Protein AF-A0A6L4Z9Z6-F1 (afdb_monomer)

Foldseek 3Di:
DPPVVVVVVVVVVVVVVVVVVLVVVLVVLVVVLVVLVVVLVVLVVVQCVPDPPSDGDVLSVLVSLLSVLVNVLSVLVSVQSVVCVVPVFRFVLSVLVSVLSVLVSVVSSDPVVPDDPVVVVVSVVVNVVSVVVSVVCVVVVPGDPPVPDDDPDDDDDDDDD

Radius of gyration: 25.13 Å; Cα contacts (8 Å, |Δi|>4): 63; chains: 1; bounding box: 62×48×75 Å

Solvent-accessible surface area (backbone atoms only — not comparable to full-atom values): 9647 Å² total; per-residue (Å²): 144,62,65,75,65,50,56,55,50,52,51,54,52,51,52,52,51,50,54,52,53,51,53,50,51,52,54,52,50,53,51,52,40,54,51,44,51,49,49,43,53,50,53,50,51,51,55,58,72,70,34,90,76,86,60,78,57,69,67,61,52,49,52,50,46,50,45,54,51,51,38,53,51,49,54,52,52,52,51,53,55,52,46,29,72,75,66,76,49,81,59,64,68,57,56,52,50,50,52,50,52,57,49,54,55,54,58,72,67,54,65,66,91,81,52,55,71,68,56,55,50,50,51,53,52,52,53,51,52,51,53,50,51,53,50,51,49,68,71,65,61,88,77,73,91,71,83,75,74,78,83,85,76,84,81,89,80,86,84,90,133

Mean predicted aligned error: 10.93 Å

Secondary structure (DSSP, 8-state):
--HHHHHHHHHHHHHHHHHHHHHHHHHHHHHHHHHHHHHHHHHHHHHHHH-TTS---HHHHHHHHHHHHHHHHHHHHHHHHHHHHHHS---HHHHHHHHHHHHHHHHHH--GGGS-HHHHHHHHHHHHHHHHHHHHHHHHT--------------------

Sequence (161 aa):
MNKVKIDSFFKKFAQGIEVTIVTLLIIMMLGVLILATFELGYCLFQTVSNSSNFFIPLENLMDLFGVFLLVLIGIELLDTIKIYLRENVVHVEVVILVAIIALARKVVILKIEELSGEIIIGIGVLITTLAITYYIIKKTGLITVKHKNHPEEDSKSQPEK

Structure (mmCIF, N/CA/C/O backbone):
data_AF-A0A6L4Z9Z6-F1
#
_entry.id   AF-A0A6L4Z9Z6-F1
#
loop_
_atom_site.group_PDB
_atom_site.id
_atom_site.type_symbol
_atom_site.label_atom_id
_atom_site.label_alt_id
_atom_site.label_comp_id
_atom_site.label_asym_id
_atom_site.label_entity_id
_atom_site.label_seq_id
_atom_site.pdbx_PDB_ins_code
_atom_site.Cartn_x
_atom_site.Cartn_y
_atom_site.Cartn_z
_atom_site.occupancy
_atom_site.B_iso_or_equiv
_atom_site.auth_seq_id
_atom_site.auth_comp_id
_atom_site.auth_asym_id
_atom_site.auth_atom_id
_atom_site.pdbx_PDB_model_num
ATOM 1 N N . MET A 1 1 ? -14.353 -2.939 47.356 1.00 55.81 1 MET A N 1
ATOM 2 C CA . MET A 1 1 ? -13.700 -1.684 46.916 1.00 55.81 1 MET A CA 1
ATOM 3 C C . MET A 1 1 ? -12.370 -1.912 46.164 1.00 55.81 1 MET A C 1
ATOM 5 O O . MET A 1 1 ? -11.509 -1.050 46.221 1.00 55.81 1 MET A O 1
ATOM 9 N N . ASN A 1 2 ? -12.192 -3.036 45.437 1.00 57.56 2 ASN A N 1
ATOM 10 C CA . ASN A 1 2 ? -10.911 -3.387 44.781 1.00 57.56 2 ASN A CA 1
ATOM 11 C C . ASN A 1 2 ? -10.980 -3.584 43.250 1.00 57.56 2 ASN A C 1
ATOM 13 O O . ASN A 1 2 ? -9.946 -3.499 42.604 1.00 57.56 2 ASN A O 1
ATOM 17 N N . LYS A 1 3 ? -12.160 -3.792 42.639 1.00 58.25 3 LYS A N 1
ATOM 18 C CA . LYS A 1 3 ? -12.268 -4.008 41.177 1.00 58.25 3 LYS A CA 1
ATOM 19 C C . LYS A 1 3 ? -11.981 -2.742 40.349 1.00 58.25 3 LYS A C 1
ATOM 21 O O . LYS A 1 3 ? -11.116 -2.761 39.488 1.00 58.25 3 LYS A O 1
ATOM 26 N N . VAL A 1 4 ? -12.570 -1.601 40.722 1.00 64.25 4 VAL A N 1
ATOM 27 C CA . VAL A 1 4 ? -12.445 -0.322 39.982 1.00 64.25 4 VAL A CA 1
ATOM 28 C C . VAL A 1 4 ? -10.992 0.185 39.868 1.00 64.25 4 VAL A C 1
ATOM 30 O O . VAL A 1 4 ? -10.603 0.811 38.878 1.00 64.25 4 VAL A O 1
ATOM 33 N N . LYS A 1 5 ? -10.148 -0.096 40.870 1.00 64.00 5 LYS A N 1
ATOM 34 C CA . LYS A 1 5 ? -8.737 0.333 40.888 1.00 64.00 5 LYS A CA 1
ATOM 35 C C . LYS A 1 5 ? -7.849 -0.535 39.988 1.00 64.00 5 LYS A C 1
ATOM 37 O O . LYS A 1 5 ? -6.884 -0.037 39.420 1.00 64.00 5 LYS A O 1
ATOM 42 N N . ILE A 1 6 ? -8.199 -1.812 39.846 1.00 73.06 6 ILE A N 1
ATOM 43 C CA . ILE A 1 6 ? -7.507 -2.773 38.984 1.00 73.06 6 ILE A CA 1
ATOM 44 C C . ILE A 1 6 ? -7.826 -2.457 37.516 1.00 73.06 6 ILE A C 1
ATOM 46 O O . ILE A 1 6 ? -6.905 -2.295 36.718 1.00 73.06 6 ILE A O 1
ATOM 50 N N . ASP A 1 7 ? -9.100 -2.232 37.185 1.00 76.00 7 ASP A N 1
ATOM 51 C CA . ASP A 1 7 ? -9.540 -1.931 35.813 1.00 76.00 7 ASP A CA 1
ATOM 52 C C . ASP A 1 7 ? -8.907 -0.636 35.262 1.00 76.00 7 ASP A C 1
ATOM 54 O O . ASP A 1 7 ? -8.485 -0.566 34.107 1.00 76.00 7 ASP A O 1
ATOM 58 N N . SER A 1 8 ? -8.765 0.393 36.106 1.00 75.31 8 SER A N 1
ATOM 59 C CA . SER A 1 8 ? -8.125 1.663 35.729 1.00 75.31 8 SER A CA 1
ATOM 60 C C . SER A 1 8 ? -6.600 1.575 35.593 1.00 75.31 8 SER A C 1
ATOM 62 O O . SER A 1 8 ? -6.026 2.298 34.775 1.00 75.31 8 SER A O 1
ATOM 64 N N . PHE A 1 9 ? -5.940 0.686 36.342 1.00 79.00 9 PHE A N 1
ATOM 65 C CA . PHE A 1 9 ? -4.513 0.396 36.174 1.00 79.00 9 PHE A CA 1
ATOM 66 C C . PHE A 1 9 ? -4.250 -0.341 34.855 1.00 79.00 9 PHE A C 1
ATOM 68 O O . PHE A 1 9 ? -3.417 0.104 34.064 1.00 79.00 9 PHE A O 1
ATOM 75 N N . PHE A 1 10 ? -5.020 -1.399 34.567 1.00 82.31 10 PHE A N 1
ATOM 76 C CA . PHE A 1 10 ? -4.916 -2.142 33.307 1.00 82.31 10 PHE A CA 1
ATOM 77 C C . PHE A 1 10 ? -5.200 -1.260 32.090 1.00 82.31 10 PHE A C 1
ATOM 79 O O . PHE A 1 10 ? -4.466 -1.331 31.108 1.00 82.31 10 PHE A O 1
ATOM 86 N N . LYS A 1 11 ? -6.199 -0.373 32.166 1.00 78.69 11 LYS A N 1
ATOM 87 C CA . LYS A 1 11 ? -6.516 0.557 31.074 1.00 78.69 11 LYS A CA 1
ATOM 88 C C . LYS A 1 11 ? -5.366 1.525 30.771 1.00 78.69 11 LYS A C 1
ATOM 90 O O . LYS A 1 11 ? -5.037 1.723 29.607 1.00 78.69 11 LYS A O 1
ATOM 95 N N . LYS A 1 12 ? -4.722 2.094 31.798 1.00 79.38 12 LYS A N 1
ATOM 96 C CA . LYS A 1 12 ? -3.562 2.990 31.624 1.00 79.38 12 LYS A CA 1
ATOM 97 C C . LYS A 1 12 ? -2.337 2.258 31.077 1.00 79.38 12 LYS A C 1
ATOM 99 O O . LYS A 1 12 ? -1.620 2.807 30.249 1.00 79.38 12 LYS A O 1
ATOM 104 N N . PHE A 1 13 ? -2.112 1.025 31.525 1.00 86.44 13 PHE A N 1
ATOM 105 C CA . PHE A 1 13 ? -1.022 0.188 31.033 1.00 86.44 13 PHE A CA 1
ATOM 106 C C . PHE A 1 13 ? -1.226 -0.210 29.564 1.00 86.44 13 PHE A C 1
ATOM 108 O O . PHE A 1 13 ? -0.322 -0.035 28.751 1.00 86.44 13 PHE A O 1
ATOM 115 N N . ALA A 1 14 ? -2.433 -0.662 29.209 1.00 83.06 14 ALA A N 1
ATOM 116 C CA . ALA A 1 14 ? -2.801 -1.002 27.837 1.00 83.06 14 ALA A CA 1
ATOM 117 C C . ALA A 1 14 ? -2.651 0.200 26.893 1.00 83.06 14 ALA A C 1
ATOM 119 O O . ALA A 1 14 ? -2.037 0.073 25.838 1.00 83.06 14 ALA A O 1
ATOM 120 N N . GLN A 1 15 ? -3.122 1.378 27.312 1.00 82.56 15 GLN A N 1
ATOM 121 C CA . GLN A 1 15 ? -2.999 2.606 26.528 1.00 82.56 15 GLN A CA 1
ATOM 122 C C . GLN A 1 15 ? -1.532 3.027 26.323 1.00 82.56 15 GLN A C 1
ATOM 124 O O . GLN A 1 15 ? -1.170 3.498 25.249 1.00 82.56 15 GLN A O 1
ATOM 129 N N . GLY A 1 16 ? -0.666 2.827 27.323 1.00 84.88 16 GLY A N 1
ATOM 130 C CA . GLY A 1 16 ? 0.772 3.070 27.183 1.00 84.88 16 GLY A CA 1
ATOM 131 C C . GLY A 1 16 ? 1.419 2.160 26.136 1.00 84.88 16 GLY A C 1
ATOM 132 O O . GLY A 1 16 ? 2.139 2.643 25.266 1.00 84.88 16 GLY A O 1
ATOM 133 N N . ILE A 1 17 ? 1.111 0.860 26.181 1.00 89.38 17 ILE A N 1
ATOM 134 C CA . ILE A 1 17 ? 1.609 -0.120 25.203 1.00 89.38 17 ILE A CA 1
ATOM 135 C C . ILE A 1 17 ? 1.117 0.211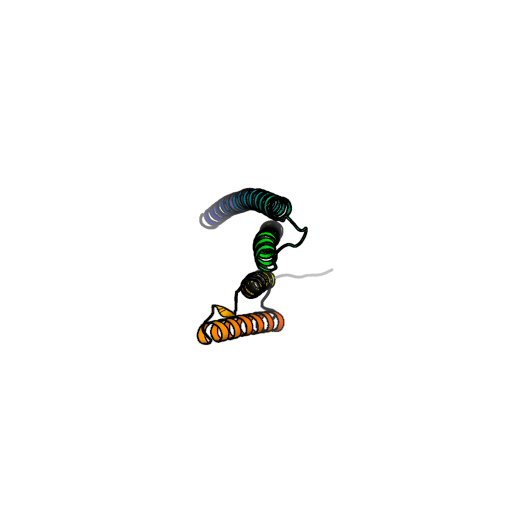 23.794 1.00 89.38 17 ILE A C 1
ATOM 137 O O . ILE A 1 17 ? 1.905 0.181 22.852 1.00 89.38 17 ILE A O 1
ATOM 141 N N . GLU A 1 18 ? -0.164 0.543 23.650 1.00 87.25 18 GLU A N 1
ATOM 142 C CA . GLU A 1 18 ? -0.766 0.904 22.368 1.00 87.25 18 GLU A CA 1
ATOM 143 C C . GLU A 1 18 ? -0.033 2.085 21.721 1.00 87.25 18 GLU A C 1
ATOM 145 O O . GLU A 1 18 ? 0.435 1.981 20.586 1.00 87.25 18 GLU A O 1
ATOM 150 N N . VAL A 1 19 ? 0.168 3.174 22.469 1.00 86.44 19 VAL A N 1
ATOM 151 C CA . VAL A 1 19 ? 0.895 4.353 21.978 1.00 86.44 19 VAL A CA 1
ATOM 152 C C . VAL A 1 19 ? 2.338 4.001 21.605 1.00 86.44 19 VAL A C 1
ATOM 154 O O . VAL A 1 19 ? 2.829 4.462 20.571 1.00 86.44 19 VAL A O 1
ATOM 157 N N . THR A 1 20 ? 3.018 3.162 22.393 1.00 91.25 20 THR A N 1
ATOM 158 C CA . THR A 1 20 ? 4.379 2.704 22.075 1.00 91.25 20 THR A CA 1
ATOM 159 C C . THR A 1 20 ? 4.425 1.907 20.771 1.00 91.25 20 THR A C 1
ATOM 161 O O . THR A 1 20 ? 5.262 2.203 19.916 1.00 91.25 20 THR A O 1
ATOM 164 N N . ILE A 1 21 ? 3.525 0.936 20.588 1.00 91.06 21 ILE A N 1
ATOM 165 C CA . ILE A 1 21 ? 3.466 0.107 19.376 1.00 91.06 21 ILE A CA 1
ATOM 166 C C . ILE A 1 21 ? 3.203 0.982 18.154 1.00 91.06 21 ILE A C 1
ATOM 168 O O . ILE A 1 21 ? 3.926 0.891 17.164 1.00 91.06 21 ILE A O 1
ATOM 172 N N . VAL A 1 22 ? 2.204 1.861 18.218 1.00 89.19 22 VAL A N 1
ATOM 173 C CA . VAL A 1 22 ? 1.835 2.677 17.058 1.00 89.19 22 VAL A CA 1
ATOM 174 C C . VAL A 1 22 ? 2.929 3.692 16.712 1.00 89.19 22 VAL A C 1
ATOM 176 O O . VAL A 1 22 ? 3.230 3.898 15.537 1.00 89.19 22 VAL A O 1
ATOM 179 N N . THR A 1 23 ? 3.600 4.265 17.714 1.00 90.44 23 THR A N 1
ATOM 180 C CA . THR A 1 23 ? 4.761 5.144 17.487 1.00 90.44 23 THR A CA 1
ATOM 181 C C . THR A 1 23 ? 5.899 4.394 16.795 1.00 90.44 23 THR A C 1
ATOM 183 O O . THR A 1 23 ? 6.484 4.908 15.840 1.00 90.44 23 THR A O 1
ATOM 186 N N . LEU A 1 24 ? 6.188 3.162 17.226 1.00 94.31 24 LEU A N 1
ATOM 187 C CA . LEU A 1 24 ? 7.193 2.316 16.586 1.00 94.31 24 LEU A CA 1
ATOM 188 C C . LEU A 1 24 ? 6.817 2.008 15.129 1.00 94.31 24 LEU A C 1
ATOM 190 O O . LEU A 1 24 ? 7.660 2.148 14.244 1.00 94.31 24 LEU A O 1
ATOM 194 N N . LEU A 1 25 ? 5.552 1.660 14.869 1.00 92.88 25 LEU A N 1
ATOM 195 C CA . LEU A 1 25 ? 5.048 1.406 13.516 1.00 92.88 25 LEU A CA 1
ATOM 196 C C . LEU A 1 25 ? 5.230 2.623 12.604 1.00 92.88 25 LEU A C 1
ATOM 198 O O . LEU A 1 25 ? 5.686 2.468 11.475 1.00 92.88 25 LEU A O 1
ATOM 202 N N . ILE A 1 26 ? 4.945 3.833 13.094 1.00 93.44 26 ILE A N 1
ATOM 203 C CA . ILE A 1 26 ? 5.147 5.073 12.329 1.00 93.44 26 ILE A CA 1
ATOM 204 C C . ILE A 1 26 ? 6.619 5.275 11.971 1.00 93.44 26 ILE A C 1
ATOM 206 O O . ILE A 1 26 ? 6.927 5.595 10.824 1.00 93.44 26 ILE A O 1
ATOM 210 N N . ILE A 1 27 ? 7.530 5.078 12.927 1.00 96.00 27 ILE A N 1
ATOM 211 C CA . ILE A 1 27 ? 8.973 5.227 12.687 1.00 96.00 27 ILE A CA 1
ATOM 212 C C . ILE A 1 27 ? 9.446 4.210 11.645 1.00 96.00 27 ILE A C 1
ATOM 214 O O . ILE A 1 27 ? 10.132 4.578 10.690 1.00 96.00 27 ILE A O 1
ATOM 218 N N . MET A 1 28 ? 9.044 2.945 11.790 1.00 95.56 28 MET A N 1
ATOM 219 C CA . MET A 1 28 ? 9.383 1.889 10.834 1.00 95.56 28 MET A CA 1
ATOM 220 C C . MET A 1 28 ? 8.838 2.199 9.438 1.00 95.56 28 MET A C 1
ATOM 222 O O . MET A 1 28 ? 9.563 2.076 8.454 1.00 95.56 28 MET A O 1
ATOM 226 N N . MET A 1 29 ? 7.589 2.655 9.344 1.00 95.25 29 MET A N 1
ATOM 227 C CA . MET A 1 29 ? 6.963 3.025 8.078 1.00 95.25 29 MET A CA 1
ATOM 228 C C . MET A 1 29 ? 7.647 4.202 7.388 1.00 95.25 29 MET A C 1
ATOM 230 O O . MET A 1 29 ? 7.851 4.157 6.178 1.00 95.25 29 MET A O 1
ATOM 234 N N . LEU A 1 30 ? 8.033 5.235 8.140 1.00 96.12 30 LEU A N 1
ATOM 235 C CA . LEU A 1 30 ? 8.824 6.341 7.603 1.00 96.12 30 LEU A CA 1
ATOM 236 C C . LEU A 1 30 ? 10.164 5.844 7.052 1.00 96.12 30 LEU A C 1
ATOM 238 O O . LEU A 1 30 ? 10.557 6.248 5.960 1.00 96.12 30 LEU A O 1
ATOM 242 N N . GLY A 1 31 ? 10.829 4.927 7.760 1.00 97.12 31 GLY A N 1
ATOM 243 C CA . GLY A 1 31 ? 12.049 4.279 7.277 1.00 97.12 31 GLY A CA 1
ATOM 244 C C . GLY A 1 31 ? 11.834 3.547 5.951 1.00 97.12 31 GLY A C 1
ATOM 245 O O . GLY A 1 31 ? 12.557 3.797 4.987 1.00 97.12 31 GLY A O 1
ATOM 246 N N . VAL A 1 32 ? 10.803 2.700 5.872 1.00 95.69 32 VAL A N 1
ATOM 247 C CA . VAL A 1 32 ? 10.437 1.972 4.643 1.00 95.69 32 VAL A CA 1
ATOM 248 C C . VAL A 1 32 ? 10.120 2.932 3.495 1.00 95.69 32 VAL A C 1
ATOM 250 O O . VAL A 1 32 ? 10.554 2.695 2.373 1.00 95.69 32 VAL A O 1
ATOM 253 N N . LEU A 1 33 ? 9.417 4.035 3.759 1.00 96.25 33 LEU A N 1
ATOM 254 C CA . LEU A 1 33 ? 9.097 5.043 2.748 1.00 96.25 33 LEU A CA 1
ATOM 255 C C . LEU A 1 33 ? 10.335 5.742 2.191 1.00 96.25 33 LEU A C 1
ATOM 257 O O . LEU A 1 33 ? 10.431 5.939 0.980 1.00 96.25 33 LEU A O 1
ATOM 261 N N . ILE A 1 34 ? 11.283 6.099 3.058 1.00 97.19 34 ILE A N 1
ATOM 262 C CA . ILE A 1 34 ? 12.552 6.702 2.639 1.00 97.19 34 ILE A CA 1
ATOM 263 C C . ILE A 1 34 ? 13.332 5.715 1.767 1.00 97.19 34 ILE A C 1
ATOM 265 O O . ILE A 1 34 ? 13.769 6.084 0.678 1.00 97.19 34 ILE A O 1
ATOM 269 N N . LEU A 1 35 ? 13.449 4.457 2.206 1.00 96.56 35 LEU A N 1
ATOM 270 C CA . LEU A 1 35 ? 14.113 3.388 1.454 1.00 96.56 35 LEU A CA 1
ATOM 271 C C . LEU A 1 35 ? 13.459 3.164 0.085 1.00 96.56 35 LEU A C 1
ATOM 273 O O . LEU A 1 35 ? 14.151 3.169 -0.927 1.00 96.56 35 LEU A O 1
ATOM 277 N N . ALA A 1 36 ? 12.132 3.036 0.032 1.00 94.50 36 ALA A N 1
ATOM 278 C CA . ALA A 1 36 ? 11.396 2.829 -1.214 1.00 94.50 36 ALA A CA 1
ATOM 279 C C . ALA A 1 36 ? 11.515 4.026 -2.172 1.00 94.50 36 ALA A C 1
ATOM 281 O O . ALA A 1 36 ? 11.615 3.846 -3.382 1.00 94.50 36 ALA A O 1
ATOM 282 N N . THR A 1 37 ? 11.539 5.252 -1.641 1.00 96.06 37 THR A N 1
ATOM 283 C CA . THR A 1 37 ? 11.738 6.466 -2.449 1.00 96.06 37 THR A CA 1
ATOM 284 C C . THR A 1 37 ? 13.156 6.533 -3.010 1.00 96.06 37 THR A C 1
ATOM 286 O O . THR A 1 37 ? 13.346 6.911 -4.166 1.00 96.06 37 THR A O 1
ATOM 289 N N . PHE A 1 38 ? 14.154 6.151 -2.211 1.00 97.06 38 PHE A N 1
ATOM 290 C CA . PHE A 1 38 ? 15.536 6.065 -2.669 1.00 97.06 38 PHE A CA 1
ATOM 291 C C . PHE A 1 38 ? 15.694 5.010 -3.769 1.00 97.06 38 PHE A C 1
ATOM 293 O O . PHE A 1 38 ? 16.257 5.313 -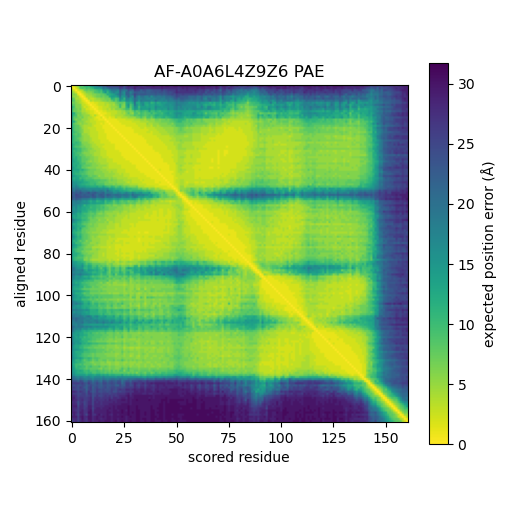4.819 1.00 97.06 38 PHE A O 1
ATOM 300 N N . GLU A 1 39 ? 15.133 3.817 -3.562 1.00 94.81 39 GLU A N 1
ATOM 301 C CA . GLU A 1 39 ? 15.121 2.732 -4.548 1.00 94.81 39 GLU A CA 1
ATOM 302 C C . GLU A 1 39 ? 14.468 3.182 -5.858 1.00 94.81 39 GLU A C 1
ATOM 304 O O . GLU A 1 39 ? 15.040 3.014 -6.930 1.00 94.81 39 GLU A O 1
ATOM 309 N N . LEU A 1 40 ? 13.316 3.856 -5.784 1.00 95.31 40 LEU A N 1
ATOM 310 C CA . LEU A 1 40 ? 12.652 4.420 -6.958 1.00 95.31 40 LEU A CA 1
ATOM 311 C C . LEU A 1 40 ? 13.559 5.397 -7.720 1.00 95.31 40 LEU A C 1
ATOM 313 O O . LEU A 1 40 ? 13.638 5.339 -8.947 1.00 95.31 40 LEU A O 1
ATOM 317 N N . GLY A 1 41 ? 14.243 6.293 -7.003 1.00 95.44 41 GLY A N 1
ATOM 318 C CA . GLY A 1 41 ? 15.196 7.228 -7.598 1.00 95.44 41 GLY A CA 1
ATOM 319 C C . GLY A 1 41 ? 16.368 6.512 -8.272 1.00 95.44 41 GLY A C 1
ATOM 320 O O . GLY A 1 41 ? 16.766 6.889 -9.376 1.00 95.44 41 GLY A O 1
ATOM 321 N N . TYR A 1 42 ? 16.879 5.449 -7.647 1.00 95.31 42 TYR A N 1
ATOM 322 C CA . TYR A 1 42 ? 17.936 4.611 -8.204 1.00 95.31 42 TYR A CA 1
ATOM 323 C C . TYR A 1 42 ? 17.481 3.883 -9.479 1.00 95.31 42 TYR A C 1
ATOM 325 O O . TYR A 1 42 ? 18.147 3.990 -10.512 1.00 95.31 42 TYR A O 1
ATOM 333 N N . CYS A 1 43 ? 16.315 3.228 -9.455 1.00 92.06 43 CYS A N 1
ATOM 334 C CA . CYS A 1 43 ? 15.728 2.572 -10.626 1.00 92.06 43 CYS A CA 1
ATOM 335 C C . CYS A 1 43 ? 15.496 3.560 -11.775 1.00 92.06 43 CYS A C 1
ATOM 337 O O . CYS A 1 43 ? 15.796 3.250 -12.931 1.00 92.06 43 CYS A O 1
ATOM 339 N N . LEU A 1 44 ? 14.997 4.763 -11.473 1.00 92.50 44 LEU A N 1
ATOM 340 C CA . LEU A 1 44 ? 14.784 5.812 -12.468 1.00 92.50 44 LEU A CA 1
ATOM 341 C C . LEU A 1 44 ? 16.110 6.246 -13.101 1.00 92.50 44 LEU A C 1
ATOM 343 O O . LEU A 1 44 ? 16.222 6.297 -14.325 1.00 92.50 44 LEU A O 1
ATOM 347 N N . PHE A 1 45 ? 17.126 6.511 -12.277 1.00 92.31 45 PHE A N 1
ATOM 348 C CA . PHE A 1 45 ? 18.451 6.900 -12.752 1.00 92.31 45 PHE A CA 1
ATOM 349 C C . PHE A 1 45 ? 19.072 5.826 -13.650 1.00 92.31 45 PHE A C 1
ATOM 351 O O . PHE A 1 45 ? 19.598 6.140 -14.721 1.00 92.31 45 PHE A O 1
ATOM 358 N N . GLN A 1 46 ? 18.975 4.558 -13.246 1.00 90.44 46 GLN A N 1
ATOM 359 C CA . GLN A 1 46 ? 19.497 3.431 -14.011 1.00 90.44 46 GLN A CA 1
ATOM 360 C C . GLN A 1 46 ? 18.748 3.251 -15.338 1.00 90.44 46 GLN A C 1
ATOM 362 O O . GLN A 1 46 ? 19.376 3.063 -16.379 1.00 90.44 46 GLN A O 1
ATOM 367 N N . THR A 1 47 ? 17.419 3.381 -15.325 1.00 88.81 47 THR A N 1
ATOM 368 C CA . THR A 1 47 ? 16.583 3.273 -16.531 1.00 88.81 47 THR A CA 1
ATOM 369 C C . THR A 1 47 ? 16.911 4.371 -17.543 1.00 88.81 47 THR A C 1
ATOM 371 O O . THR A 1 47 ? 17.040 4.093 -18.734 1.00 88.81 47 THR A O 1
ATOM 374 N N . VAL A 1 48 ? 17.100 5.609 -17.077 1.00 88.31 48 VAL A N 1
ATOM 375 C CA . VAL A 1 48 ? 17.463 6.744 -17.939 1.00 88.31 48 VAL A CA 1
ATOM 376 C C . VAL A 1 48 ? 18.891 6.606 -18.471 1.00 88.31 48 VAL A C 1
ATOM 378 O O . VAL A 1 48 ? 19.112 6.796 -19.663 1.00 88.31 48 VAL A O 1
ATOM 381 N N . SER A 1 49 ? 19.851 6.229 -17.622 1.00 89.06 49 SER A N 1
ATOM 382 C CA . SER A 1 49 ? 21.270 6.139 -18.007 1.00 89.06 49 SER A CA 1
ATOM 383 C C . SER A 1 49 ? 21.556 5.000 -18.988 1.00 89.06 49 SER A C 1
ATOM 385 O O . SER A 1 49 ? 22.424 5.135 -19.846 1.00 89.06 49 SER A O 1
ATOM 387 N N . ASN A 1 50 ? 20.822 3.889 -18.890 1.00 84.00 50 ASN A N 1
ATOM 388 C CA . ASN A 1 50 ? 20.994 2.734 -19.776 1.00 84.00 50 ASN A CA 1
ATOM 389 C C . ASN A 1 50 ? 20.248 2.876 -21.117 1.00 84.00 50 ASN A C 1
ATOM 391 O O . ASN A 1 50 ? 20.460 2.080 -22.032 1.00 84.00 50 ASN A O 1
ATOM 395 N N . SER A 1 51 ? 19.368 3.871 -21.258 1.00 81.62 51 SER A N 1
ATOM 396 C CA . SER A 1 51 ? 18.585 4.082 -22.477 1.00 81.62 51 SER A CA 1
ATOM 397 C C . SER A 1 51 ? 19.397 4.845 -23.536 1.00 81.62 51 SER A C 1
ATOM 399 O O . SER A 1 51 ? 19.398 6.074 -23.570 1.00 81.62 51 SER A O 1
ATOM 401 N N . SER A 1 52 ? 20.022 4.109 -24.464 1.00 74.62 52 SER A N 1
ATOM 402 C CA . SER A 1 52 ? 20.855 4.655 -25.556 1.00 74.62 52 SER A CA 1
ATOM 403 C C . SER A 1 52 ? 20.135 5.647 -26.492 1.00 74.62 52 SER A C 1
ATOM 405 O O . SER A 1 52 ? 20.786 6.524 -27.053 1.00 74.62 52 SER A O 1
ATOM 407 N N . ASN A 1 53 ? 18.810 5.536 -26.676 1.00 77.50 53 ASN A N 1
ATOM 408 C CA . ASN A 1 53 ? 18.063 6.289 -27.703 1.00 77.50 53 ASN A CA 1
ATOM 409 C C . ASN A 1 53 ? 16.942 7.188 -27.141 1.00 77.50 53 ASN A C 1
ATOM 411 O O . ASN A 1 53 ? 15.978 7.466 -27.851 1.00 77.50 53 ASN A O 1
ATOM 415 N N . PHE A 1 54 ? 17.023 7.625 -25.876 1.00 73.69 54 PHE A N 1
ATOM 416 C CA . PHE A 1 54 ? 15.952 8.393 -25.197 1.00 73.69 54 PHE A CA 1
ATOM 417 C C . PHE A 1 54 ? 14.555 7.726 -25.211 1.00 73.69 54 PHE A C 1
ATOM 419 O O . PHE A 1 54 ? 13.560 8.360 -24.866 1.00 73.69 54 PHE A O 1
ATOM 426 N N . PHE A 1 55 ? 14.468 6.446 -25.577 1.00 83.62 55 PHE A N 1
ATOM 427 C CA . PHE A 1 55 ? 13.225 5.690 -25.664 1.00 83.62 55 PHE A CA 1
ATOM 428 C C . PHE A 1 55 ? 13.227 4.624 -24.572 1.00 83.62 55 PHE A C 1
ATOM 430 O O . PHE A 1 55 ? 14.018 3.682 -24.615 1.00 83.62 55 PHE A O 1
ATOM 437 N N . ILE A 1 56 ? 12.350 4.787 -23.581 1.00 87.56 56 ILE A N 1
ATOM 438 C CA . ILE A 1 56 ? 12.204 3.838 -22.475 1.00 87.56 56 ILE A CA 1
ATOM 439 C C . ILE A 1 56 ? 11.167 2.782 -22.887 1.00 87.56 56 ILE A C 1
ATOM 441 O O . ILE A 1 56 ? 10.050 3.157 -23.256 1.00 87.56 56 ILE A O 1
ATOM 445 N N . PRO A 1 57 ? 11.497 1.479 -22.838 1.00 86.94 57 PRO A N 1
ATOM 446 C CA . PRO A 1 57 ? 10.532 0.414 -23.094 1.00 86.94 57 PRO A CA 1
ATOM 447 C C . PRO A 1 57 ? 9.324 0.503 -22.155 1.00 86.94 57 PRO A C 1
ATOM 449 O O . PRO A 1 57 ? 9.472 0.819 -20.974 1.00 86.94 57 PRO A O 1
ATOM 452 N N . LEU A 1 58 ? 8.131 0.175 -22.663 1.00 85.81 58 LEU A N 1
ATOM 453 C CA . LEU A 1 58 ? 6.898 0.205 -21.868 1.00 85.81 58 LEU A CA 1
ATOM 454 C C . LEU A 1 58 ? 6.989 -0.699 -20.630 1.00 85.81 58 LEU A C 1
ATOM 456 O O . LEU A 1 58 ? 6.499 -0.322 -19.574 1.00 85.81 58 LEU A O 1
ATOM 460 N N . GLU A 1 59 ? 7.648 -1.851 -20.748 1.00 84.56 59 GLU A N 1
ATOM 461 C CA . GLU A 1 59 ? 7.874 -2.784 -19.639 1.00 84.56 59 GLU A CA 1
ATOM 462 C C . GLU A 1 59 ? 8.637 -2.121 -18.481 1.00 84.56 59 GLU A C 1
ATOM 464 O O . GLU A 1 59 ? 8.137 -2.083 -17.361 1.00 84.56 59 GLU A O 1
ATOM 469 N N . ASN A 1 60 ? 9.755 -1.447 -18.773 1.00 87.50 60 ASN A N 1
ATOM 470 C CA . ASN A 1 60 ? 10.519 -0.700 -17.768 1.00 87.50 60 ASN A CA 1
ATOM 471 C C . ASN A 1 60 ? 9.688 0.430 -17.136 1.00 87.50 60 ASN A C 1
ATOM 473 O O . ASN A 1 60 ? 9.849 0.750 -15.958 1.00 87.50 60 ASN A O 1
ATOM 477 N N . LEU A 1 61 ? 8.798 1.058 -17.912 1.00 88.31 61 LEU A N 1
ATOM 478 C CA . LEU A 1 61 ? 7.904 2.088 -17.393 1.00 88.31 61 LEU A CA 1
ATOM 479 C C . LEU A 1 61 ? 6.834 1.495 -16.461 1.00 88.31 61 LEU A C 1
ATOM 481 O O . LEU A 1 61 ? 6.538 2.096 -15.428 1.00 88.31 61 LEU A O 1
ATOM 485 N N . MET A 1 62 ? 6.279 0.322 -16.785 1.00 86.69 62 MET A N 1
ATOM 486 C CA . MET A 1 62 ? 5.356 -0.397 -15.898 1.00 86.69 62 MET A CA 1
ATOM 487 C C . MET A 1 62 ? 6.035 -0.798 -14.584 1.00 86.69 62 MET A C 1
ATOM 489 O O . MET A 1 62 ? 5.433 -0.629 -13.522 1.00 86.69 62 MET A O 1
ATOM 493 N N . ASP A 1 63 ? 7.291 -1.242 -14.631 1.00 86.50 63 ASP A N 1
ATOM 494 C CA . ASP A 1 63 ? 8.069 -1.575 -13.432 1.00 86.50 63 ASP A CA 1
ATOM 495 C C . ASP A 1 63 ? 8.303 -0.343 -12.544 1.00 86.50 63 ASP A C 1
ATOM 497 O O . ASP A 1 63 ? 8.074 -0.387 -11.330 1.00 86.50 63 ASP A O 1
ATOM 501 N N . LEU A 1 64 ? 8.665 0.798 -13.147 1.00 90.19 64 LEU A N 1
ATOM 502 C CA . LEU A 1 64 ? 8.790 2.074 -12.435 1.00 90.19 64 LEU A CA 1
ATOM 503 C C . LEU A 1 64 ? 7.462 2.516 -11.819 1.00 90.19 64 LEU A C 1
ATOM 505 O O . LEU A 1 64 ? 7.440 2.964 -10.669 1.00 90.19 64 LEU A O 1
ATOM 509 N N . PHE A 1 65 ? 6.349 2.358 -12.543 1.00 88.69 65 PHE A N 1
ATOM 510 C CA . PHE A 1 65 ? 5.030 2.576 -11.963 1.00 88.69 65 PHE A CA 1
ATOM 511 C C . PHE A 1 65 ? 4.804 1.638 -10.785 1.00 88.69 65 PHE A C 1
ATOM 513 O O . PHE A 1 65 ? 4.353 2.113 -9.755 1.00 88.69 65 PHE A O 1
ATOM 520 N N . GLY A 1 66 ? 5.174 0.360 -10.856 1.00 88.06 66 GLY A N 1
ATOM 521 C CA . GLY A 1 66 ? 5.062 -0.572 -9.733 1.00 88.06 66 GLY A CA 1
ATOM 522 C C . GLY A 1 66 ? 5.755 -0.086 -8.458 1.00 88.06 66 GLY A C 1
ATOM 523 O O . GLY A 1 66 ? 5.143 -0.082 -7.385 1.00 88.06 66 GLY A O 1
ATOM 524 N N . VAL A 1 67 ? 6.993 0.399 -8.569 1.00 90.38 67 VAL A N 1
ATOM 525 C CA . VAL A 1 67 ? 7.747 0.939 -7.423 1.00 90.38 67 VAL A CA 1
ATOM 526 C C . VAL A 1 67 ? 7.177 2.284 -6.952 1.00 90.38 67 VAL A C 1
ATOM 528 O O . VAL A 1 67 ? 7.004 2.500 -5.753 1.00 90.38 67 VAL A O 1
ATOM 531 N N . PHE A 1 68 ? 6.784 3.176 -7.865 1.00 91.25 68 PHE A N 1
ATOM 532 C CA . PHE A 1 68 ? 6.081 4.419 -7.514 1.00 91.25 68 PHE A CA 1
ATOM 533 C C . PHE A 1 68 ? 4.780 4.137 -6.756 1.00 91.25 68 PHE A C 1
ATOM 535 O O . PHE A 1 68 ? 4.427 4.779 -5.761 1.00 91.25 68 PHE A O 1
ATOM 542 N N . LEU A 1 69 ? 4.075 3.112 -7.213 1.00 90.25 69 LEU A N 1
ATOM 543 C CA . LEU A 1 69 ? 2.840 2.652 -6.639 1.00 90.25 69 LEU A CA 1
ATOM 544 C C . LEU A 1 69 ? 3.083 2.017 -5.248 1.00 90.25 69 LEU A C 1
ATOM 546 O O . LEU A 1 69 ? 2.257 2.184 -4.350 1.00 90.25 69 LEU A O 1
ATOM 550 N N . LEU A 1 70 ? 4.222 1.371 -5.009 1.00 88.25 70 LEU A N 1
ATOM 551 C CA . LEU A 1 70 ? 4.614 0.912 -3.673 1.00 88.25 70 LEU A CA 1
ATOM 552 C C . LEU A 1 70 ? 4.784 2.087 -2.690 1.00 88.25 70 LEU A C 1
ATOM 554 O O . LEU A 1 70 ? 4.245 2.041 -1.582 1.00 88.25 70 LEU A O 1
ATOM 558 N N . VAL A 1 71 ? 5.464 3.161 -3.107 1.00 92.69 71 VAL A N 1
ATOM 559 C CA . VAL A 1 71 ? 5.688 4.360 -2.272 1.00 92.69 71 VAL A CA 1
ATOM 560 C C . VAL A 1 71 ? 4.361 5.003 -1.863 1.00 92.69 71 VAL A C 1
ATOM 562 O O . VAL A 1 71 ? 4.127 5.270 -0.686 1.00 92.69 71 VAL A O 1
ATOM 565 N N . LEU A 1 72 ? 3.457 5.202 -2.8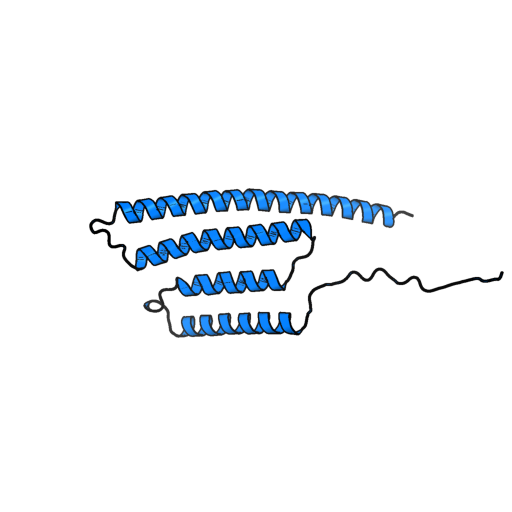19 1.00 90.06 72 LEU A N 1
ATOM 566 C CA . LEU A 1 72 ? 2.146 5.804 -2.569 1.00 90.06 72 LEU A CA 1
ATOM 567 C C . LEU A 1 72 ? 1.271 4.982 -1.601 1.00 90.06 72 LEU A C 1
ATOM 569 O O . LEU A 1 72 ? 0.601 5.578 -0.764 1.00 90.06 72 LEU A O 1
ATOM 573 N N . ILE A 1 73 ? 1.288 3.640 -1.666 1.00 88.88 73 ILE A N 1
ATOM 574 C CA . ILE A 1 73 ? 0.581 2.804 -0.671 1.00 88.88 73 ILE A CA 1
ATOM 575 C C . ILE A 1 73 ? 1.160 3.052 0.725 1.00 88.88 73 ILE A C 1
ATOM 577 O O . ILE A 1 73 ? 0.413 3.174 1.693 1.00 88.88 73 ILE A O 1
ATOM 581 N N . GLY A 1 74 ? 2.488 3.134 0.843 1.00 90.19 74 GLY A N 1
ATOM 582 C CA . GLY A 1 74 ? 3.130 3.418 2.123 1.00 90.19 74 GLY A CA 1
ATOM 583 C C . GLY A 1 74 ? 2.721 4.781 2.692 1.00 90.19 74 GLY A C 1
ATOM 584 O O . GLY A 1 74 ? 2.504 4.898 3.894 1.00 90.19 74 GLY A O 1
ATOM 585 N N . ILE A 1 75 ? 2.571 5.804 1.845 1.00 92.00 75 ILE A N 1
ATOM 586 C CA . ILE A 1 75 ? 2.130 7.139 2.275 1.00 92.00 75 ILE A CA 1
ATOM 587 C C . ILE A 1 75 ? 0.683 7.081 2.779 1.00 92.00 75 ILE A C 1
ATOM 589 O O . ILE A 1 75 ? 0.391 7.603 3.854 1.00 92.00 75 ILE A O 1
ATOM 593 N N . GLU A 1 76 ? -0.195 6.397 2.049 1.00 89.00 76 GLU A N 1
ATOM 594 C CA . GLU A 1 76 ? -1.606 6.215 2.411 1.00 89.00 76 GLU A CA 1
ATOM 595 C C . GLU A 1 76 ? -1.768 5.479 3.755 1.00 89.00 76 GLU A C 1
ATOM 597 O O . GLU A 1 76 ? -2.511 5.897 4.648 1.00 89.00 76 GLU A O 1
ATOM 602 N N . LEU A 1 77 ? -1.021 4.386 3.933 1.00 87.25 77 LEU A N 1
ATOM 603 C CA . LEU A 1 77 ? -1.019 3.613 5.173 1.00 87.25 77 LEU A CA 1
ATOM 604 C C . LEU A 1 77 ? -0.468 4.432 6.347 1.00 87.25 77 LEU A C 1
ATOM 606 O O . LEU A 1 77 ? -1.008 4.353 7.451 1.00 87.25 77 LEU A O 1
ATOM 610 N N . LEU A 1 78 ? 0.561 5.258 6.120 1.00 91.25 78 LEU A N 1
ATOM 611 C CA . LEU A 1 78 ? 1.102 6.143 7.150 1.00 91.25 78 LEU A CA 1
ATOM 612 C C . LEU A 1 78 ? 0.038 7.136 7.626 1.00 91.25 78 LEU A C 1
ATOM 614 O O . LEU A 1 78 ? -0.064 7.393 8.827 1.00 91.25 78 LEU A O 1
ATOM 618 N N . ASP A 1 79 ? -0.744 7.695 6.703 1.00 87.81 79 ASP A N 1
ATOM 619 C CA . ASP A 1 79 ? -1.819 8.625 7.045 1.00 87.81 79 ASP A CA 1
ATOM 620 C C . ASP A 1 79 ? -2.946 7.924 7.815 1.00 87.81 79 ASP A C 1
ATOM 622 O O . ASP A 1 79 ? -3.374 8.401 8.867 1.00 87.81 79 ASP A O 1
ATOM 626 N N . THR A 1 80 ? -3.314 6.710 7.395 1.00 85.75 80 THR A N 1
ATOM 627 C CA . THR A 1 80 ? -4.293 5.867 8.102 1.00 85.75 80 THR A CA 1
ATOM 628 C C . THR A 1 80 ? -3.876 5.601 9.556 1.00 85.75 80 THR A C 1
ATOM 630 O O . THR A 1 80 ? -4.684 5.742 10.478 1.00 85.75 80 THR A O 1
ATOM 633 N N . ILE A 1 81 ? -2.602 5.273 9.798 1.00 85.94 81 ILE A N 1
ATOM 634 C CA . ILE A 1 81 ? -2.080 5.041 11.155 1.00 85.94 81 ILE A CA 1
ATOM 635 C C . ILE A 1 81 ? -2.039 6.344 11.975 1.00 85.94 81 ILE A C 1
ATOM 637 O O . ILE A 1 81 ? -2.325 6.338 13.175 1.00 85.94 81 ILE A O 1
ATOM 641 N N . LYS A 1 82 ? -1.724 7.487 11.354 1.00 85.25 82 LYS A N 1
ATOM 642 C CA . LYS A 1 82 ? -1.760 8.794 12.034 1.00 85.25 82 LYS A CA 1
ATOM 643 C C . LYS A 1 82 ? -3.176 9.193 12.447 1.00 85.25 82 LYS A C 1
ATOM 645 O O . LYS A 1 82 ? -3.354 9.739 13.537 1.00 85.25 82 LYS A O 1
ATOM 650 N N . ILE A 1 83 ? -4.170 8.927 11.602 1.00 83.81 83 ILE A N 1
ATOM 651 C CA . ILE A 1 83 ? -5.586 9.159 11.917 1.00 83.81 83 ILE A CA 1
ATOM 652 C C . ILE A 1 83 ? -6.001 8.287 13.102 1.00 83.81 83 ILE A C 1
ATOM 654 O O . ILE A 1 83 ? -6.596 8.801 14.049 1.00 83.81 83 ILE A O 1
ATOM 658 N N . TYR A 1 84 ? -5.599 7.011 13.107 1.00 81.81 84 TYR A N 1
ATOM 659 C CA . TYR A 1 84 ? -5.840 6.115 14.237 1.00 81.81 84 TYR A CA 1
ATOM 660 C C . TYR A 1 84 ? -5.314 6.692 15.560 1.00 81.81 84 TYR A C 1
ATOM 662 O O . TYR A 1 84 ? -6.059 6.737 16.535 1.00 81.81 84 TYR A O 1
ATOM 670 N N . LEU A 1 85 ? -4.081 7.214 15.593 1.00 79.50 85 LEU A N 1
ATOM 671 C CA . LEU A 1 85 ? -3.528 7.861 16.796 1.00 79.50 85 LEU A CA 1
ATOM 672 C C . LEU A 1 85 ? -4.324 9.083 17.259 1.00 79.50 85 LEU A C 1
ATOM 674 O O . LEU A 1 85 ? -4.427 9.333 18.460 1.00 79.50 85 LEU A O 1
ATOM 678 N N . ARG A 1 86 ? -4.825 9.889 16.318 1.00 78.00 86 ARG A N 1
ATOM 679 C CA . ARG A 1 86 ? -5.521 11.140 16.640 1.00 78.00 86 ARG A CA 1
ATOM 680 C C . ARG A 1 86 ? -6.923 10.881 17.175 1.00 78.00 86 ARG A C 1
ATOM 682 O O . ARG A 1 86 ? -7.338 11.532 18.130 1.00 78.00 86 ARG A O 1
ATOM 689 N N . GLU A 1 87 ? -7.645 9.959 16.551 1.00 76.56 87 GLU A N 1
ATOM 690 C CA . GLU A 1 87 ? -9.073 9.758 16.808 1.00 76.56 87 GLU A CA 1
ATOM 691 C C . GLU A 1 87 ? -9.365 8.510 17.653 1.00 76.56 87 GLU A C 1
ATOM 693 O O . GLU A 1 87 ? -10.477 8.378 18.155 1.00 76.56 87 GLU A O 1
ATOM 698 N N . ASN A 1 88 ? -8.383 7.620 17.870 1.00 71.00 88 ASN A N 1
ATOM 699 C CA . ASN A 1 88 ? -8.538 6.297 18.506 1.00 71.00 88 ASN A CA 1
ATOM 700 C C . ASN A 1 88 ? -9.677 5.460 17.890 1.00 71.00 88 ASN A C 1
ATOM 702 O O . ASN A 1 88 ? -10.273 4.604 18.545 1.00 71.00 88 ASN A O 1
ATOM 706 N N . VAL A 1 89 ? -10.010 5.730 16.626 1.00 69.50 89 VAL A N 1
ATOM 707 C CA . VAL A 1 89 ? -11.071 5.061 15.876 1.00 69.50 89 VAL A CA 1
ATOM 708 C C . VAL A 1 89 ? -10.531 4.723 14.496 1.00 69.50 89 VAL A C 1
ATOM 710 O O . VAL A 1 89 ? -10.015 5.582 13.783 1.00 69.50 89 VAL A O 1
ATOM 713 N N . VAL A 1 90 ? -10.664 3.455 14.110 1.00 69.50 90 VAL A N 1
ATOM 714 C CA . VAL A 1 90 ? -10.436 3.026 12.730 1.00 69.50 90 VAL A CA 1
ATOM 715 C C . VAL A 1 90 ? -11.730 3.239 11.955 1.00 69.50 90 VAL A C 1
ATOM 717 O O . VAL A 1 90 ? -12.725 2.547 12.188 1.00 69.50 90 VAL A O 1
ATOM 720 N N . HIS A 1 91 ? -11.720 4.172 11.008 1.00 73.06 91 HIS A N 1
ATOM 721 C CA . HIS A 1 91 ? -12.803 4.300 10.038 1.00 73.06 91 HIS A CA 1
ATOM 722 C C . HIS A 1 91 ? -12.735 3.115 9.073 1.00 73.06 91 HIS A C 1
ATOM 724 O O . HIS A 1 91 ? -11.886 3.069 8.186 1.00 73.06 91 HIS A O 1
ATOM 730 N N . VAL A 1 92 ? -13.622 2.134 9.260 1.00 77.81 92 VAL A N 1
ATOM 731 C CA . VAL A 1 92 ? -13.654 0.892 8.461 1.00 77.81 92 VAL A CA 1
ATOM 732 C C . VAL A 1 92 ? -13.787 1.186 6.960 1.00 77.81 92 VAL A C 1
ATOM 734 O O . VAL A 1 92 ? 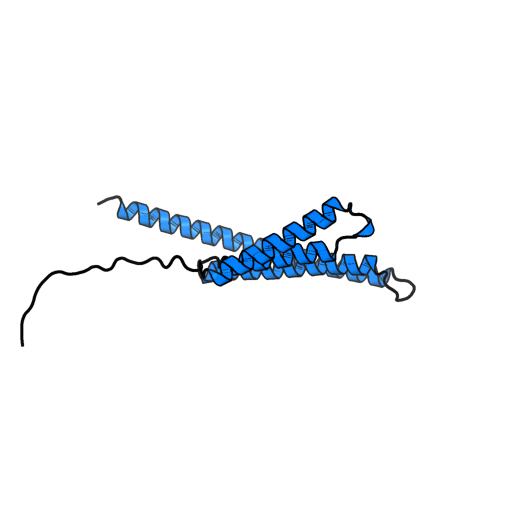-13.219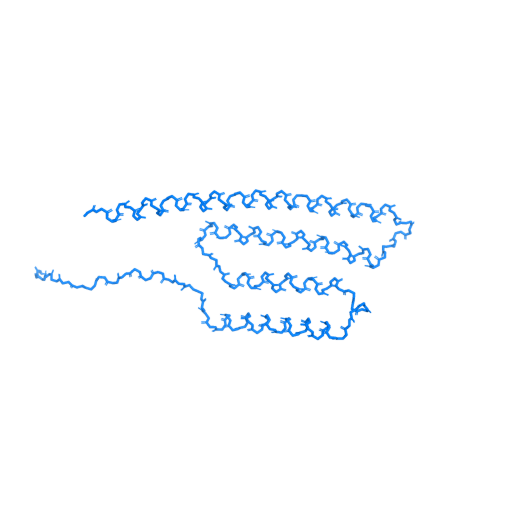 0.468 6.139 1.00 77.81 92 VAL A O 1
ATOM 737 N N . GLU A 1 93 ? -14.465 2.279 6.595 1.00 79.94 93 GLU A N 1
ATOM 738 C CA . GLU A 1 93 ? -14.555 2.750 5.208 1.00 79.94 93 GLU A CA 1
ATOM 739 C C . GLU A 1 93 ? -13.177 3.049 4.599 1.00 79.94 93 GLU A C 1
ATOM 741 O O . GLU A 1 93 ? -12.901 2.616 3.481 1.00 79.94 93 GLU A O 1
ATOM 746 N N . VAL A 1 94 ? -12.295 3.726 5.342 1.00 79.88 94 VAL A N 1
ATOM 747 C CA . VAL A 1 94 ? -10.948 4.089 4.874 1.00 79.88 94 VAL A CA 1
ATOM 748 C C . VAL A 1 94 ? -10.116 2.832 4.647 1.00 79.88 94 VAL A C 1
ATOM 750 O O . VAL A 1 94 ? -9.494 2.687 3.601 1.00 79.88 94 VAL A O 1
ATOM 753 N N . VAL A 1 95 ? -10.171 1.865 5.566 1.00 82.44 95 VAL A N 1
ATOM 754 C CA . VAL A 1 95 ? -9.419 0.604 5.434 1.00 82.44 95 VAL A CA 1
ATOM 755 C C . VAL A 1 95 ? -9.834 -0.173 4.181 1.00 82.44 95 VAL A C 1
ATOM 757 O O . VAL A 1 95 ? -8.989 -0.711 3.467 1.00 82.44 95 VAL A O 1
ATOM 760 N N . ILE A 1 96 ? -11.132 -0.209 3.879 1.00 86.00 96 ILE A N 1
ATOM 761 C CA . ILE A 1 96 ? -11.650 -0.904 2.694 1.00 86.00 96 ILE A CA 1
ATOM 762 C C . ILE A 1 96 ? -11.302 -0.153 1.414 1.00 86.00 96 ILE A C 1
ATOM 764 O O . ILE A 1 96 ? -10.961 -0.786 0.414 1.00 86.00 96 ILE A O 1
ATOM 768 N N . LEU A 1 97 ? -11.326 1.180 1.442 1.00 85.12 97 LEU A N 1
ATOM 769 C CA . LEU A 1 97 ? -10.876 1.992 0.319 1.00 85.12 97 LEU A CA 1
ATOM 770 C C . LEU A 1 97 ? -9.392 1.741 0.017 1.00 85.12 97 LEU A C 1
ATOM 772 O O . LEU A 1 97 ? -9.036 1.498 -1.136 1.00 85.12 97 LEU A O 1
ATOM 776 N N . VAL A 1 98 ? -8.547 1.694 1.049 1.00 86.25 98 VAL A N 1
ATOM 777 C CA . VAL A 1 98 ? -7.124 1.350 0.918 1.00 86.25 98 VAL A CA 1
ATOM 778 C C . VAL A 1 98 ? -6.947 -0.057 0.338 1.00 86.25 98 VAL A C 1
ATOM 780 O O . VAL A 1 98 ? -6.123 -0.244 -0.558 1.00 86.25 98 VAL A O 1
ATOM 783 N N . ALA A 1 99 ? -7.749 -1.038 0.765 1.00 85.94 99 ALA A N 1
ATOM 784 C CA . ALA A 1 99 ? -7.710 -2.394 0.211 1.00 85.94 99 ALA A CA 1
ATOM 785 C C . ALA A 1 99 ? -8.090 -2.437 -1.283 1.00 85.94 99 ALA A C 1
ATOM 787 O O . ALA A 1 99 ? -7.426 -3.114 -2.073 1.00 85.94 99 ALA A O 1
ATOM 788 N N . ILE A 1 100 ? -9.116 -1.682 -1.690 1.00 89.50 100 ILE A N 1
ATOM 789 C CA . ILE A 1 100 ? -9.525 -1.550 -3.097 1.00 89.50 100 ILE A CA 1
ATOM 790 C C . ILE A 1 100 ? -8.411 -0.907 -3.925 1.00 89.50 100 ILE A C 1
ATOM 792 O O . ILE A 1 100 ? -8.061 -1.428 -4.984 1.00 89.50 100 ILE A O 1
ATOM 796 N N . ILE A 1 101 ? -7.826 0.193 -3.442 1.00 87.56 101 ILE A N 1
ATOM 797 C CA . ILE A 1 101 ? -6.730 0.894 -4.125 1.00 87.56 101 ILE A CA 1
ATOM 798 C C . ILE A 1 101 ? -5.513 -0.026 -4.275 1.00 87.56 101 ILE A C 1
ATOM 800 O O . ILE A 1 101 ? -4.922 -0.088 -5.356 1.00 87.56 101 ILE A O 1
ATOM 804 N N . ALA A 1 102 ? -5.148 -0.759 -3.219 1.00 85.88 102 ALA A N 1
ATOM 805 C CA . ALA A 1 102 ? -4.021 -1.687 -3.232 1.00 85.88 102 ALA A CA 1
ATOM 806 C C . ALA A 1 102 ? -4.212 -2.809 -4.263 1.00 85.88 102 ALA A C 1
ATOM 808 O O . ALA A 1 102 ? -3.292 -3.119 -5.023 1.00 85.88 102 ALA A O 1
ATOM 809 N N . LEU A 1 103 ? -5.415 -3.382 -4.342 1.00 88.44 103 LEU A N 1
ATOM 810 C CA . LEU A 1 103 ? -5.724 -4.409 -5.329 1.00 88.44 103 LEU A CA 1
ATOM 811 C C . LEU A 1 103 ? -5.761 -3.853 -6.755 1.00 88.44 103 LEU A C 1
ATOM 813 O O . LEU A 1 103 ? -5.142 -4.430 -7.646 1.00 88.44 103 LEU A O 1
ATOM 817 N N . ALA A 1 104 ? -6.469 -2.745 -6.985 1.00 86.19 104 ALA A N 1
ATOM 818 C CA . ALA A 1 104 ? -6.617 -2.153 -8.315 1.00 86.19 104 ALA A CA 1
ATOM 819 C C . ALA A 1 104 ? -5.247 -1.882 -8.952 1.00 86.19 104 ALA A C 1
ATOM 821 O O . ALA A 1 104 ? -4.987 -2.207 -10.106 1.00 86.19 104 ALA A O 1
ATOM 822 N N . ARG A 1 105 ? -4.330 -1.371 -8.139 1.00 85.12 105 ARG A N 1
ATOM 823 C CA . ARG A 1 105 ? -2.937 -1.107 -8.483 1.00 85.12 105 ARG A CA 1
ATOM 824 C C . ARG A 1 105 ? -2.130 -2.361 -8.810 1.00 85.12 105 ARG A C 1
ATOM 826 O O . ARG A 1 105 ? -1.312 -2.319 -9.722 1.00 85.12 105 ARG A O 1
ATOM 833 N N . LYS A 1 106 ? -2.371 -3.476 -8.110 1.00 84.44 106 LYS A N 1
ATOM 834 C CA . LYS A 1 106 ? -1.772 -4.773 -8.455 1.00 84.44 106 LYS A CA 1
ATOM 835 C C . LYS A 1 106 ? -2.245 -5.236 -9.830 1.00 84.44 106 LYS A C 1
ATOM 837 O O . LYS A 1 106 ? -1.426 -5.698 -10.610 1.00 84.44 106 LYS A O 1
ATOM 842 N N . VAL A 1 107 ? -3.532 -5.067 -10.125 1.00 86.06 107 VAL A N 1
ATOM 843 C CA . VAL A 1 107 ? -4.143 -5.469 -11.399 1.00 86.06 107 VAL A CA 1
ATOM 844 C C . VAL A 1 107 ? -3.601 -4.660 -12.578 1.00 86.06 107 VAL A C 1
ATOM 846 O O . VAL A 1 107 ? -3.361 -5.239 -13.628 1.00 86.06 107 VAL A O 1
ATOM 849 N N . VAL A 1 108 ? -3.325 -3.364 -12.394 1.00 79.88 108 VAL A N 1
ATOM 850 C CA . VAL A 1 108 ? -2.704 -2.509 -13.427 1.00 79.88 108 VAL A CA 1
ATOM 851 C C . VAL A 1 108 ? -1.314 -3.004 -13.856 1.00 79.88 108 VAL A C 1
ATOM 853 O O . VAL A 1 108 ? -0.943 -2.823 -15.009 1.00 79.88 108 VAL A O 1
ATOM 856 N N . ILE A 1 109 ? -0.551 -3.628 -12.954 1.00 81.25 109 ILE A N 1
ATOM 857 C CA . ILE A 1 109 ? 0.824 -4.098 -13.219 1.00 81.25 109 ILE A CA 1
ATOM 858 C C . ILE A 1 109 ? 0.836 -5.525 -13.807 1.00 81.25 109 ILE A C 1
ATOM 860 O O . ILE A 1 109 ? 1.866 -6.001 -14.276 1.00 81.25 109 ILE A O 1
ATOM 864 N N . LEU A 1 110 ? -0.287 -6.251 -13.769 1.00 85.25 110 LEU A N 1
ATOM 865 C CA . LEU A 1 110 ? -0.331 -7.635 -14.241 1.00 85.25 110 LEU A CA 1
ATOM 866 C C . LEU A 1 110 ? -0.219 -7.717 -15.768 1.00 85.25 110 LEU A C 1
ATOM 868 O O . LEU A 1 110 ? -0.988 -7.094 -16.498 1.00 85.25 110 LEU A O 1
ATOM 872 N N . LYS A 1 111 ? 0.677 -8.587 -16.241 1.00 82.62 111 LYS A N 1
ATOM 873 C CA . LYS A 1 111 ? 0.781 -8.972 -17.650 1.00 82.62 111 LYS A CA 1
ATOM 874 C C . LYS A 1 111 ? -0.303 -9.990 -17.985 1.00 82.62 111 LYS A C 1
ATOM 876 O O . LYS A 1 111 ? -0.167 -11.176 -17.706 1.00 82.62 111 LYS A O 1
ATOM 881 N N . ILE A 1 112 ? -1.404 -9.515 -18.559 1.00 81.56 112 ILE A N 1
ATOM 882 C CA . ILE A 1 112 ? -2.595 -10.335 -18.833 1.00 81.56 112 ILE A CA 1
ATOM 883 C C . ILE A 1 112 ? -2.276 -11.486 -19.802 1.00 81.56 112 ILE A C 1
ATOM 885 O O . ILE A 1 112 ? -2.868 -12.555 -19.689 1.00 81.56 112 ILE A O 1
ATOM 889 N N . GLU A 1 113 ? -1.304 -11.301 -20.697 1.00 80.88 113 GLU A N 1
ATOM 890 C CA . GLU A 1 113 ? -0.854 -12.318 -21.659 1.00 80.88 113 GLU A CA 1
ATOM 891 C C . GLU A 1 113 ? -0.261 -13.575 -21.000 1.00 80.88 113 GLU A C 1
ATOM 893 O O . GLU A 1 113 ? -0.274 -14.647 -21.601 1.00 80.88 113 GLU A O 1
ATOM 898 N N . GLU A 1 114 ? 0.233 -13.464 -19.764 1.00 84.38 114 GLU A N 1
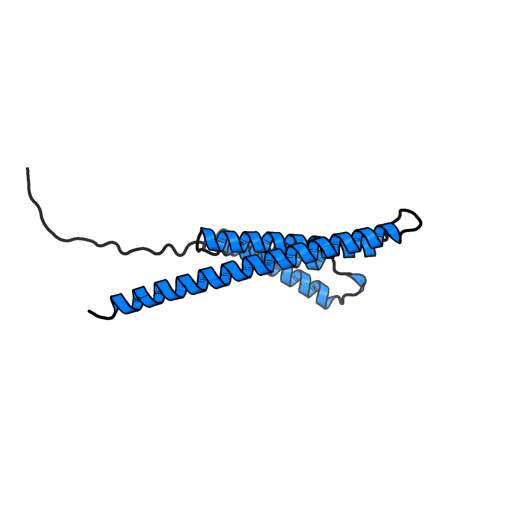ATOM 899 C CA . GLU A 1 114 ? 0.846 -14.567 -19.013 1.00 84.38 114 GLU A CA 1
ATOM 900 C C . GLU A 1 114 ? -0.158 -15.289 -18.093 1.00 84.38 114 GLU A C 1
ATOM 902 O O . GLU A 1 114 ? 0.182 -16.282 -17.446 1.00 84.38 114 GLU A O 1
ATOM 907 N N . LEU A 1 115 ? -1.402 -14.803 -18.008 1.00 88.44 115 LEU A N 1
ATOM 908 C CA . LEU A 1 115 ? -2.409 -15.308 -17.076 1.00 88.44 115 LEU A CA 1
ATOM 909 C C . LEU A 1 115 ? -3.382 -16.277 -17.751 1.00 88.44 115 LEU A C 1
ATOM 911 O O . LEU A 1 115 ? -3.881 -16.041 -18.850 1.00 88.44 115 LEU A O 1
ATOM 915 N N . SER A 1 116 ? -3.730 -17.356 -17.045 1.00 92.31 116 SER A N 1
ATOM 916 C CA . SER A 1 116 ? -4.821 -18.231 -17.472 1.00 92.31 116 SER A CA 1
ATOM 917 C C . SER A 1 116 ? -6.173 -17.517 -17.347 1.00 92.31 116 SER A C 1
ATOM 919 O O . SER A 1 116 ? -6.378 -16.673 -16.469 1.00 92.31 116 SER A O 1
ATOM 921 N N . GLY A 1 117 ? -7.135 -17.889 -18.199 1.00 91.38 117 GLY A N 1
ATOM 922 C CA . GLY A 1 117 ? -8.486 -17.314 -18.167 1.00 91.38 117 GLY A CA 1
ATOM 923 C C . GLY A 1 117 ? -9.173 -17.453 -16.802 1.00 91.38 117 GLY A C 1
ATOM 924 O O . GLY A 1 117 ? -9.892 -16.553 -16.377 1.00 91.38 117 GLY A O 1
ATOM 925 N N . GLU A 1 118 ? -8.888 -18.533 -16.072 1.00 94.12 118 GLU A N 1
ATOM 926 C CA . GLU A 1 118 ? -9.386 -18.759 -14.710 1.00 94.12 118 GLU A CA 1
ATOM 927 C C . GLU A 1 118 ? -8.890 -17.693 -13.722 1.00 94.12 118 GLU A C 1
ATOM 929 O O . GLU A 1 118 ? -9.674 -17.183 -12.920 1.00 94.12 118 GLU A O 1
ATOM 934 N N . ILE A 1 119 ? -7.613 -17.301 -13.809 1.00 91.56 119 ILE A N 1
ATOM 935 C CA . ILE A 1 119 ? -7.035 -16.258 -12.951 1.00 91.56 119 ILE A CA 1
ATOM 936 C C . ILE A 1 119 ? -7.676 -14.904 -13.265 1.00 91.56 119 ILE A C 1
ATOM 938 O O . ILE A 1 119 ? -8.031 -14.165 -12.347 1.00 91.56 119 ILE A O 1
ATOM 942 N N . ILE A 1 120 ? -7.879 -14.592 -14.548 1.00 91.38 120 ILE A N 1
ATOM 943 C CA . ILE A 1 120 ? -8.509 -13.336 -14.981 1.00 91.38 120 ILE A CA 1
ATOM 944 C C . ILE A 1 120 ? -9.946 -13.240 -14.447 1.00 91.38 120 ILE A C 1
ATOM 946 O O . ILE A 1 120 ? -10.340 -12.206 -13.902 1.00 91.38 120 ILE A O 1
ATOM 950 N N . ILE A 1 121 ? -10.717 -14.329 -14.530 1.00 93.94 121 ILE A N 1
ATOM 951 C CA . ILE A 1 121 ? -12.069 -14.396 -13.955 1.00 93.94 121 ILE A CA 1
ATOM 952 C C . ILE A 1 121 ? -12.013 -14.238 -12.430 1.00 93.94 121 ILE A C 1
ATOM 954 O O . ILE A 1 121 ? -12.792 -13.463 -11.872 1.00 93.94 121 ILE A O 1
ATOM 958 N N . GLY A 1 122 ? -11.072 -14.907 -11.757 1.00 92.69 122 GLY A N 1
ATOM 959 C CA . GLY A 1 122 ? -10.863 -14.778 -10.314 1.00 92.69 122 GLY A CA 1
ATOM 960 C C . GLY A 1 122 ? -10.595 -13.334 -9.882 1.00 92.69 122 GLY A C 1
ATOM 961 O O . GLY A 1 122 ? -11.207 -12.851 -8.928 1.00 92.69 122 GLY A O 1
ATOM 962 N N . ILE A 1 123 ? -9.758 -12.608 -10.628 1.00 91.25 123 ILE A N 1
ATOM 963 C CA . ILE A 1 123 ? -9.497 -11.178 -10.409 1.00 91.25 123 ILE A CA 1
ATOM 964 C C . ILE A 1 123 ? -10.783 -10.360 -10.588 1.00 91.25 123 ILE A C 1
ATOM 966 O O . ILE A 1 123 ? -11.097 -9.526 -9.737 1.00 91.25 123 ILE A O 1
ATOM 970 N N . GLY A 1 124 ? -11.560 -10.617 -11.645 1.00 91.00 124 GLY A N 1
ATOM 971 C CA . GLY A 1 124 ? -12.832 -9.927 -11.888 1.00 91.00 124 GLY A CA 1
ATOM 972 C C . GLY A 1 124 ? -13.849 -10.127 -10.757 1.00 91.00 124 GLY A C 1
ATOM 973 O O . GLY A 1 124 ? -14.472 -9.164 -10.296 1.00 91.00 124 GLY A O 1
ATOM 974 N N . VAL A 1 125 ? -13.974 -11.357 -10.250 1.00 95.38 125 VAL A N 1
ATOM 975 C CA . VAL A 1 125 ? -14.837 -11.684 -9.102 1.00 95.38 125 VAL A CA 1
ATOM 976 C C . VAL A 1 125 ? -14.359 -10.971 -7.838 1.00 95.38 125 VAL A C 1
ATOM 978 O O . VAL A 1 125 ? -15.174 -10.417 -7.095 1.00 95.38 125 VAL A O 1
ATOM 981 N N . LEU A 1 126 ? -13.047 -10.938 -7.601 1.00 92.44 126 LEU A N 1
ATOM 982 C CA . LEU A 1 126 ? -12.458 -10.316 -6.419 1.00 92.44 126 LEU A CA 1
ATOM 983 C C . LEU A 1 126 ? -12.685 -8.793 -6.415 1.00 92.44 126 LEU A C 1
ATOM 985 O O . LEU A 1 126 ? -13.158 -8.251 -5.413 1.00 92.44 126 LEU A O 1
ATOM 989 N N . ILE A 1 127 ? -12.455 -8.115 -7.546 1.00 90.94 127 ILE A N 1
ATOM 990 C CA . ILE A 1 127 ? -12.742 -6.677 -7.705 1.00 90.94 127 ILE A CA 1
ATOM 991 C C . ILE A 1 127 ? -14.234 -6.394 -7.477 1.00 90.94 127 ILE A C 1
ATOM 993 O O . ILE A 1 127 ? -14.587 -5.489 -6.718 1.00 90.94 127 ILE A O 1
ATOM 997 N N . THR A 1 128 ? -15.115 -7.189 -8.090 1.00 92.56 128 THR A N 1
ATOM 998 C CA . THR A 1 128 ? -16.573 -7.021 -7.963 1.00 92.56 128 THR A CA 1
ATOM 999 C C . THR A 1 128 ? -17.032 -7.192 -6.513 1.00 92.56 128 THR A C 1
ATOM 1001 O O . THR A 1 128 ? -17.826 -6.399 -6.009 1.00 92.56 128 THR A O 1
ATOM 1004 N N . THR A 1 129 ? -16.486 -8.182 -5.805 1.00 94.25 129 THR A N 1
ATOM 1005 C CA . THR A 1 129 ? -16.809 -8.456 -4.396 1.00 94.25 129 THR A CA 1
ATOM 1006 C C . THR A 1 129 ? -16.408 -7.296 -3.484 1.00 94.25 129 THR A C 1
ATOM 1008 O O . THR A 1 129 ? -17.184 -6.897 -2.610 1.00 94.25 129 THR A O 1
ATOM 1011 N N . LEU A 1 130 ? -15.232 -6.700 -3.699 1.00 91.00 130 LEU A N 1
ATOM 1012 C CA . LEU A 1 130 ? -14.795 -5.533 -2.929 1.00 91.00 130 LEU A CA 1
ATOM 1013 C C . LEU A 1 130 ? -15.637 -4.289 -3.230 1.00 91.00 130 LEU A C 1
ATOM 1015 O O . LEU A 1 130 ? -15.998 -3.565 -2.303 1.00 91.00 130 LEU A O 1
ATOM 1019 N N . ALA A 1 131 ? -16.010 -4.066 -4.493 1.00 89.44 131 ALA A N 1
ATOM 1020 C CA . ALA A 1 131 ? -16.893 -2.964 -4.869 1.00 89.44 131 ALA A CA 1
ATOM 1021 C C . ALA A 1 131 ? -18.271 -3.081 -4.190 1.00 89.44 131 ALA A C 1
ATOM 1023 O O . ALA A 1 131 ? -18.780 -2.103 -3.636 1.00 89.44 131 ALA A O 1
ATOM 1024 N N . ILE A 1 132 ? -18.844 -4.291 -4.162 1.00 93.50 132 ILE A N 1
ATOM 1025 C CA . ILE A 1 132 ? -20.095 -4.583 -3.446 1.00 93.50 132 ILE A CA 1
ATOM 1026 C C . ILE A 1 132 ? -19.925 -4.358 -1.938 1.00 93.50 132 ILE A C 1
ATOM 1028 O O . ILE A 1 132 ? -20.774 -3.722 -1.314 1.00 93.50 132 ILE A O 1
ATOM 1032 N N . THR A 1 133 ? -18.820 -4.827 -1.353 1.00 91.12 133 THR A N 1
ATOM 1033 C CA . THR A 1 133 ? -18.514 -4.641 0.076 1.00 91.12 133 THR A CA 1
ATOM 1034 C C . THR A 1 133 ? -18.464 -3.158 0.449 1.00 91.12 133 THR A C 1
ATOM 1036 O O . THR A 1 133 ? -19.129 -2.739 1.399 1.00 91.12 133 THR A O 1
ATOM 1039 N N . TYR A 1 134 ? -17.750 -2.343 -0.335 1.00 89.94 134 TYR A N 1
ATOM 1040 C CA . TYR A 1 134 ? -17.692 -0.892 -0.138 1.00 89.94 134 TYR A CA 1
ATOM 1041 C C . TYR A 1 134 ? -19.081 -0.246 -0.242 1.00 89.94 134 TYR A C 1
ATOM 1043 O O . TYR A 1 134 ? -19.465 0.547 0.619 1.00 89.94 134 TYR A O 1
ATOM 1051 N N . TYR A 1 135 ? -19.875 -0.634 -1.246 1.00 90.69 135 TYR A N 1
ATOM 1052 C CA . TYR A 1 135 ? -21.233 -0.118 -1.423 1.00 90.69 135 TYR A CA 1
ATOM 1053 C C . TYR A 1 135 ? -22.143 -0.423 -0.223 1.00 90.69 135 TYR A C 1
ATOM 1055 O O . TYR A 1 135 ? -22.848 0.468 0.258 1.00 90.69 135 TYR A O 1
ATOM 1063 N N . ILE A 1 136 ? -22.124 -1.659 0.288 1.00 90.94 136 ILE A N 1
ATOM 1064 C CA . ILE A 1 136 ? -22.950 -2.068 1.434 1.00 90.94 136 ILE A CA 1
ATOM 1065 C C . ILE A 1 136 ? -22.567 -1.280 2.687 1.00 90.94 136 ILE A C 1
ATOM 1067 O O . ILE A 1 136 ? -23.450 -0.789 3.391 1.00 90.94 136 ILE A O 1
ATOM 1071 N N . ILE A 1 137 ? -21.273 -1.120 2.961 1.00 86.94 137 ILE A N 1
ATOM 1072 C CA . ILE A 1 137 ? -20.792 -0.411 4.156 1.00 86.94 137 ILE A CA 1
ATOM 1073 C C . ILE A 1 137 ? -21.174 1.065 4.104 1.00 86.94 137 ILE A C 1
ATOM 1075 O O . ILE A 1 137 ? -21.731 1.591 5.068 1.00 86.94 137 ILE A O 1
ATOM 1079 N N . LYS A 1 138 ? -20.996 1.701 2.943 1.00 84.94 138 LYS A N 1
ATOM 1080 C CA . LYS A 1 138 ? -21.427 3.083 2.721 1.00 84.94 138 LYS A CA 1
ATOM 1081 C C . LYS A 1 138 ? -22.939 3.256 2.884 1.00 84.94 138 LYS A C 1
ATOM 1083 O O . LYS A 1 138 ? -23.390 4.249 3.445 1.00 84.94 138 LYS A O 1
ATOM 1088 N N . LYS A 1 139 ? -23.733 2.292 2.407 1.00 87.06 139 LYS A N 1
ATOM 1089 C CA . LYS A 1 139 ? -25.202 2.345 2.472 1.00 87.06 139 LYS A CA 1
ATOM 1090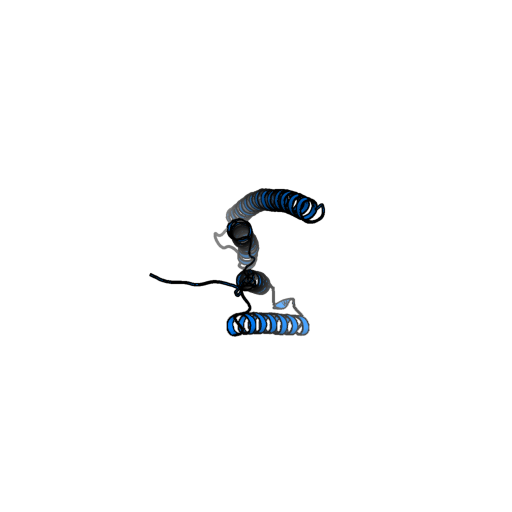 C C . LYS A 1 139 ? -25.754 2.083 3.874 1.00 87.06 139 LYS A C 1
ATOM 1092 O O . LYS A 1 139 ? -26.775 2.656 4.238 1.00 87.06 139 LYS A O 1
ATOM 1097 N N . THR A 1 140 ? -25.124 1.194 4.636 1.00 82.12 140 THR A N 1
ATOM 1098 C CA . THR A 1 140 ? -25.611 0.774 5.960 1.00 82.12 140 THR A CA 1
ATOM 1099 C C . THR A 1 140 ? -25.210 1.727 7.081 1.00 82.12 140 THR A C 1
ATOM 1101 O O . THR A 1 140 ? -25.784 1.644 8.163 1.00 82.12 140 THR A O 1
ATOM 1104 N N . GLY A 1 141 ? -24.264 2.645 6.847 1.00 69.62 141 GLY A N 1
ATOM 1105 C CA . GLY A 1 141 ? -23.862 3.642 7.841 1.00 69.62 141 GLY A CA 1
ATOM 1106 C C . GLY A 1 141 ? -23.323 3.029 9.138 1.00 69.62 141 GLY A C 1
ATOM 1107 O O . GLY A 1 141 ? -23.374 3.677 10.180 1.00 69.62 141 GLY A O 1
ATOM 1108 N N . LEU A 1 142 ? -22.831 1.781 9.099 1.00 59.62 142 LEU A N 1
ATOM 1109 C CA . LEU A 1 142 ? -22.256 1.056 10.240 1.00 59.62 142 LEU A CA 1
ATOM 1110 C C . LEU A 1 142 ? -20.884 1.635 10.616 1.00 59.62 142 LEU A C 1
ATOM 1112 O O . LEU A 1 142 ? -19.860 0.964 10.535 1.00 59.62 142 LEU A O 1
ATOM 1116 N N . ILE A 1 143 ? -20.846 2.915 10.975 1.00 61.88 143 ILE A N 1
ATOM 1117 C CA . ILE A 1 143 ? -19.621 3.648 11.279 1.00 61.88 143 ILE A CA 1
ATOM 1118 C C . ILE A 1 143 ? -19.921 4.582 12.448 1.00 61.88 143 ILE A C 1
ATOM 1120 O O . ILE A 1 143 ? -20.283 5.741 12.285 1.00 61.88 143 ILE A O 1
ATOM 1124 N N . THR A 1 144 ? -19.874 3.992 13.641 1.00 52.41 144 THR A N 1
ATOM 1125 C CA . THR A 1 144 ? -19.495 4.542 14.956 1.00 52.41 144 THR A CA 1
ATOM 1126 C C . THR A 1 144 ? -20.190 3.693 16.018 1.00 52.41 144 THR A C 1
ATOM 1128 O O . THR A 1 144 ? -21.388 3.821 16.264 1.00 52.41 144 THR A O 1
ATOM 1131 N N . VAL A 1 145 ? -19.442 2.830 16.712 1.00 47.12 145 VAL A N 1
ATOM 1132 C CA . VAL A 1 145 ? -19.884 2.364 18.033 1.00 47.12 145 VAL A CA 1
ATOM 1133 C C . VAL A 1 145 ? -19.753 3.570 18.959 1.00 47.12 145 VAL A C 1
ATOM 1135 O O . VAL A 1 145 ? -18.733 3.785 19.607 1.00 47.12 145 VAL A O 1
ATOM 1138 N N . LYS A 1 146 ? -20.774 4.430 18.957 1.00 38.62 146 LYS A N 1
ATOM 1139 C CA . LYS A 1 146 ? -20.905 5.509 19.928 1.00 38.62 146 LYS A CA 1
ATOM 1140 C C . LYS A 1 146 ? -21.088 4.824 21.278 1.00 38.62 146 LYS A C 1
ATOM 1142 O O . LYS A 1 146 ? -22.133 4.224 21.522 1.00 38.62 146 LYS A O 1
ATOM 1147 N N . HIS A 1 147 ? -20.066 4.862 22.130 1.00 40.75 147 HIS A N 1
ATOM 1148 C CA . HIS A 1 147 ? -20.170 4.391 23.506 1.00 40.75 147 HIS A CA 1
ATOM 1149 C C . HIS A 1 147 ? -21.257 5.230 24.192 1.00 40.75 147 HIS A C 1
ATOM 1151 O O . HIS A 1 147 ? -21.031 6.374 24.588 1.00 40.75 147 HIS A O 1
ATOM 1157 N N . LYS A 1 148 ? -22.484 4.703 24.232 1.00 36.38 148 LYS A N 1
ATOM 1158 C CA . LYS A 1 148 ? -23.615 5.309 24.927 1.00 36.38 148 LYS A CA 1
ATOM 1159 C C . LYS A 1 148 ? -23.306 5.181 26.415 1.00 36.38 148 LYS A C 1
ATOM 1161 O O . LYS A 1 148 ? -23.553 4.141 27.018 1.00 36.38 148 LYS A O 1
ATOM 1166 N N . ASN A 1 149 ? -22.699 6.215 26.994 1.00 37.53 149 ASN A N 1
ATOM 1167 C CA . ASN A 1 149 ? -22.705 6.370 28.443 1.00 37.53 149 ASN A CA 1
ATOM 1168 C C . ASN A 1 149 ? -24.177 6.399 28.882 1.00 37.53 149 ASN A C 1
ATOM 1170 O O . ASN A 1 149 ? -25.006 7.045 28.237 1.00 37.53 149 ASN A O 1
ATOM 1174 N N . HIS A 1 150 ? -24.489 5.593 29.894 1.00 39.16 150 HIS A N 1
ATOM 1175 C CA . HIS A 1 150 ? -25.834 5.376 30.417 1.00 39.16 150 HIS A CA 1
ATOM 1176 C C . HIS A 1 150 ? -26.562 6.702 30.701 1.00 39.16 150 HIS A C 1
ATOM 1178 O O . HIS A 1 150 ? -25.938 7.624 31.227 1.00 39.16 150 HIS A O 1
ATOM 1184 N N . PRO A 1 151 ? -27.873 6.793 30.415 1.00 43.44 151 PRO A N 1
ATOM 1185 C CA . PRO A 1 151 ? -28.720 7.786 31.048 1.00 43.44 151 PRO A CA 1
ATOM 1186 C C . PRO A 1 151 ? -28.953 7.339 32.497 1.00 43.44 151 PRO A C 1
ATOM 1188 O O . PRO A 1 151 ? -29.532 6.281 32.730 1.00 43.44 151 PRO A O 1
ATOM 1191 N N . GLU A 1 152 ? -28.480 8.113 33.471 1.00 41.19 152 GLU A N 1
ATOM 1192 C CA . GLU A 1 152 ? -29.062 8.040 34.810 1.00 41.19 152 GLU A CA 1
ATOM 1193 C C . GLU A 1 152 ? -30.405 8.769 34.757 1.00 41.19 152 GLU A C 1
ATOM 1195 O O . GLU A 1 152 ? -30.482 9.997 34.762 1.00 41.19 152 GLU A O 1
ATOM 1200 N N . GLU A 1 153 ? -31.461 7.976 34.607 1.00 42.22 153 GLU A N 1
ATOM 1201 C CA . GLU A 1 153 ? -32.834 8.381 34.858 1.00 42.22 153 GLU A CA 1
ATOM 1202 C C . GLU A 1 153 ? -33.082 8.331 36.375 1.00 42.22 153 GLU A C 1
ATOM 1204 O O . GLU A 1 153 ? -33.010 7.275 36.998 1.00 42.22 153 GLU A O 1
ATOM 1209 N N . ASP A 1 154 ? -33.357 9.514 36.921 1.00 41.19 154 ASP A N 1
ATOM 1210 C CA . ASP A 1 154 ? -34.426 9.801 37.880 1.00 41.19 154 ASP A CA 1
ATOM 1211 C C . ASP A 1 154 ? -34.362 9.189 39.300 1.00 41.19 154 ASP A C 1
ATOM 1213 O O . ASP A 1 154 ? -34.573 7.998 39.515 1.00 41.19 154 ASP A O 1
ATOM 1217 N N . SER A 1 155 ? -34.197 10.044 40.323 1.00 37.06 155 SER A N 1
ATOM 1218 C CA . SER A 1 155 ? -35.214 10.148 41.387 1.00 37.06 155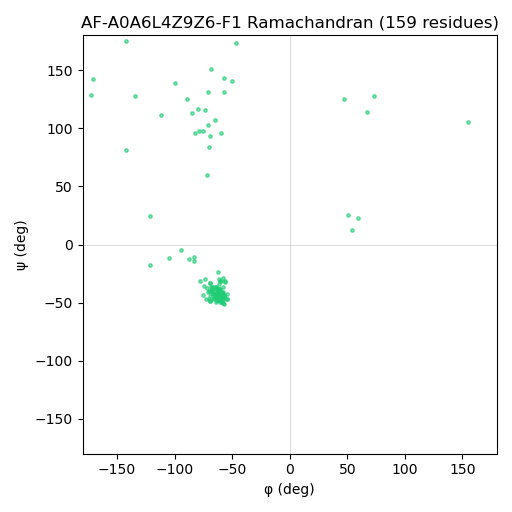 SER A CA 1
ATOM 1219 C C . SER A 1 155 ? -34.960 11.297 42.384 1.00 37.06 155 SER A C 1
ATOM 1221 O O . SER A 1 155 ? -33.926 11.338 43.045 1.00 37.06 155 SER A O 1
ATOM 1223 N N . LYS A 1 156 ? -36.020 12.109 42.575 1.00 40.94 156 LYS A N 1
ATOM 1224 C CA . LYS A 1 156 ? -36.453 12.814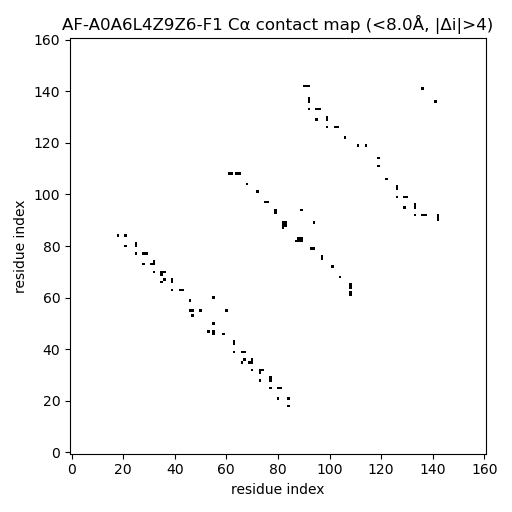 43.815 1.00 40.94 156 LYS A CA 1
ATOM 1225 C C . LYS A 1 156 ? -35.604 14.032 44.245 1.00 40.94 156 LYS A C 1
ATOM 1227 O O . LYS A 1 156 ? -34.404 13.925 44.411 1.00 40.94 156 LYS A O 1
ATOM 1232 N N . SER A 1 157 ? -36.134 15.230 44.514 1.00 39.34 157 SER A N 1
ATOM 1233 C CA . SER A 1 157 ? -37.470 15.662 44.954 1.00 39.34 157 SER A CA 1
ATOM 1234 C C . SER A 1 157 ? -37.580 17.204 44.888 1.00 39.34 157 SER A C 1
ATOM 1236 O O . SER A 1 157 ? -36.624 17.893 45.230 1.00 39.34 157 SER A O 1
ATOM 1238 N N . GLN A 1 158 ? -38.758 17.712 44.496 1.00 40.09 158 GLN A N 1
ATOM 1239 C CA . GLN A 1 158 ? -39.309 19.080 44.692 1.00 40.09 158 GLN A CA 1
ATOM 1240 C C . GLN A 1 158 ? -39.154 19.628 46.146 1.00 40.09 158 GLN A C 1
ATOM 1242 O O . GLN A 1 158 ? -38.821 18.807 47.006 1.00 40.09 158 GLN A O 1
ATOM 1247 N N . PRO A 1 159 ? -39.467 20.912 46.502 1.00 48.00 159 PRO A N 1
ATOM 1248 C CA . PRO A 1 159 ? -40.355 21.887 45.823 1.00 48.00 159 PRO A CA 1
ATOM 1249 C C . PRO A 1 159 ? -39.931 23.387 45.818 1.00 48.00 159 PRO A C 1
ATOM 1251 O O . PRO A 1 159 ? -38.966 23.789 46.456 1.00 48.00 159 PRO A O 1
ATOM 1254 N N . GLU A 1 160 ? -40.744 24.169 45.089 1.00 42.88 160 GLU A N 1
ATOM 1255 C CA . GLU A 1 160 ? -41.153 25.583 45.268 1.00 42.88 160 GLU A CA 1
ATOM 1256 C C . GLU A 1 160 ? -40.116 26.683 45.565 1.00 42.88 160 GLU A C 1
ATOM 1258 O O . GLU A 1 160 ? -39.469 26.699 46.610 1.00 42.88 160 GLU A O 1
ATOM 1263 N N . LYS A 1 161 ? -40.129 27.719 44.713 1.00 42.22 161 LYS A N 1
ATOM 1264 C CA . LYS A 1 161 ? -40.631 29.065 45.051 1.00 42.22 161 LYS A CA 1
ATOM 1265 C C . LYS A 1 161 ? -41.155 29.765 43.800 1.00 42.22 161 LYS A C 1
ATOM 1267 O O . LYS A 1 161 ? -40.589 29.502 42.717 1.00 42.22 161 LYS A O 1
#

pLDDT: mean 80.96, std 16.15, range [36.38, 97.19]